Protein AF-A0A6B3HH76-F1 (afdb_monomer_lite)

Secondary structure (DSSP, 8-state):
-PPP-HHHHHHHHHHHHHHHHHHHHHHHTT-TT---GGGG-----TTTHIIIIIIHHTTS----------

Radius of gyration: 24.18 Å; chains: 1; bounding box: 45×32×70 Å

Structure (mmCIF, N/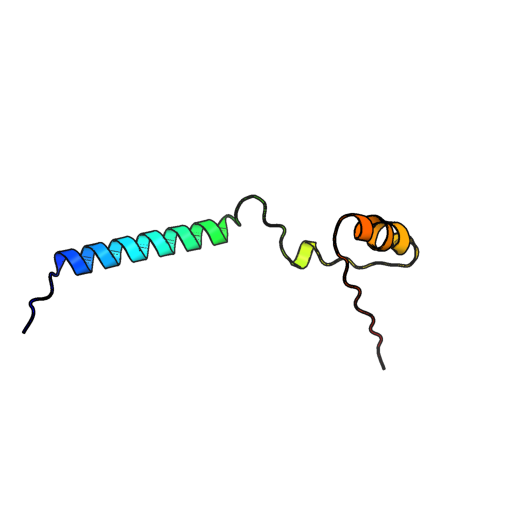CA/C/O backbone):
data_AF-A0A6B3HH76-F1
#
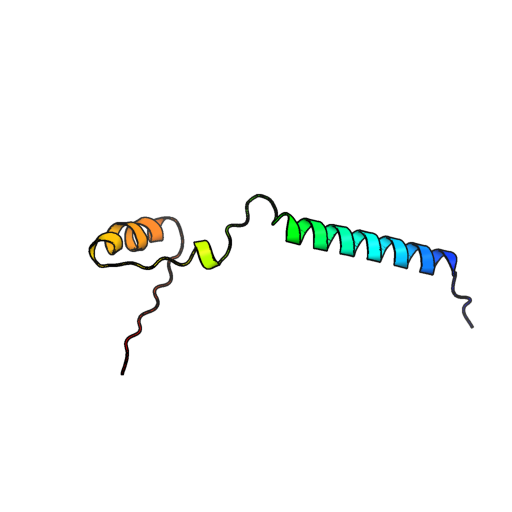_entry.id   AF-A0A6B3HH76-F1
#
loop_
_atom_site.group_PDB
_atom_site.id
_atom_site.type_symbol
_atom_site.label_atom_id
_atom_site.label_alt_id
_atom_site.label_comp_id
_atom_site.label_asym_id
_atom_site.label_entity_id
_atom_site.label_seq_id
_atom_site.pdbx_PDB_ins_code
_atom_site.Cartn_x
_atom_site.Cartn_y
_atom_site.Cartn_z
_atom_site.occupancy
_atom_site.B_iso_or_equiv
_atom_site.auth_seq_id
_atom_site.auth_comp_id
_atom_site.auth_asym_id
_atom_site.auth_atom_id
_atom_site.pdbx_PDB_model_num
ATOM 1 N N . SER A 1 1 ? -19.724 -11.729 52.439 1.00 55.62 1 SER A N 1
ATOM 2 C CA . SER A 1 1 ? -20.459 -12.355 51.326 1.00 55.62 1 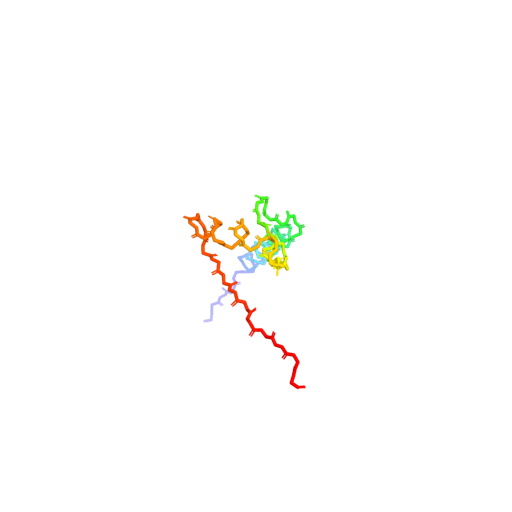SER A CA 1
ATOM 3 C C . SER A 1 1 ? -21.255 -11.257 50.646 1.00 55.62 1 SER A C 1
ATOM 5 O O . SER A 1 1 ? -22.180 -10.744 51.262 1.00 55.62 1 SER A O 1
ATOM 7 N N . GLY A 1 2 ? -20.789 -10.755 49.501 1.00 70.19 2 GLY A N 1
ATOM 8 C CA . GLY A 1 2 ? -21.424 -9.625 48.814 1.00 70.19 2 GLY A CA 1
ATOM 9 C C . GLY A 1 2 ? -22.564 -10.122 47.935 1.00 70.19 2 GLY A C 1
ATOM 10 O O . GLY A 1 2 ? -22.350 -11.015 47.120 1.00 70.19 2 GLY A O 1
ATOM 11 N N . VAL A 1 3 ? -23.767 -9.580 48.118 1.00 75.56 3 VAL A N 1
ATOM 12 C CA . VAL A 1 3 ? -24.892 -9.853 47.219 1.00 75.56 3 VAL A CA 1
ATOM 13 C C . VAL A 1 3 ? -24.583 -9.248 45.850 1.00 75.56 3 VAL A C 1
ATOM 15 O O . VAL A 1 3 ? -24.252 -8.070 45.742 1.00 75.56 3 VAL A O 1
ATOM 18 N N . VAL A 1 4 ? -24.637 -10.071 44.806 1.00 76.81 4 VAL A N 1
ATOM 19 C CA . VAL A 1 4 ? -24.557 -9.601 43.421 1.00 76.81 4 VAL A CA 1
ATOM 20 C C . VAL A 1 4 ? -25.893 -8.952 43.082 1.00 76.81 4 VAL A C 1
ATOM 22 O O . VAL A 1 4 ? -26.939 -9.574 43.258 1.00 76.81 4 VAL A O 1
ATOM 25 N N . ASP A 1 5 ? -25.868 -7.715 42.594 1.00 83.81 5 ASP A N 1
ATOM 26 C CA . ASP A 1 5 ? -27.059 -7.063 42.058 1.00 83.81 5 ASP A CA 1
ATOM 27 C C . ASP A 1 5 ? -27.359 -7.630 40.661 1.00 83.81 5 ASP A C 1
ATOM 29 O O . ASP A 1 5 ? -26.677 -7.334 39.675 1.00 83.81 5 ASP A O 1
ATOM 33 N N . LEU A 1 6 ? -28.384 -8.481 40.581 1.00 85.31 6 LEU A N 1
ATOM 34 C CA . LEU A 1 6 ? -28.815 -9.115 39.335 1.00 85.31 6 LEU A CA 1
ATOM 35 C C . LEU A 1 6 ? -29.278 -8.089 38.287 1.00 85.31 6 LEU A C 1
ATOM 37 O O . LEU A 1 6 ? -29.145 -8.352 37.089 1.00 85.31 6 LEU A O 1
ATOM 41 N N . ALA A 1 7 ? -29.793 -6.928 38.704 1.00 85.56 7 ALA A N 1
ATOM 42 C CA . ALA A 1 7 ? -30.208 -5.878 37.780 1.00 85.56 7 ALA A CA 1
ATOM 43 C C . ALA A 1 7 ? -28.987 -5.207 37.137 1.00 85.56 7 ALA A C 1
ATOM 45 O O . ALA A 1 7 ? -28.971 -5.001 35.921 1.00 85.56 7 ALA A O 1
ATOM 46 N N . ALA A 1 8 ? -27.932 -4.959 37.918 1.00 85.50 8 ALA A N 1
ATOM 47 C CA . ALA A 1 8 ? -26.672 -4.425 37.403 1.00 85.50 8 ALA A CA 1
ATOM 48 C C . ALA A 1 8 ? -25.993 -5.396 36.419 1.00 85.50 8 ALA A C 1
ATOM 50 O O . ALA A 1 8 ? -25.520 -4.981 35.359 1.00 85.50 8 ALA A O 1
ATOM 51 N N . VAL A 1 9 ? -25.999 -6.700 36.722 1.00 88.31 9 VAL A N 1
ATOM 52 C CA . VAL A 1 9 ? -25.446 -7.733 35.826 1.00 88.31 9 VAL A CA 1
ATOM 53 C C . VAL A 1 9 ? -26.237 -7.825 34.519 1.00 88.31 9 VAL A C 1
ATOM 55 O O . VAL A 1 9 ? -25.641 -7.920 33.443 1.00 88.31 9 VAL A O 1
ATOM 58 N N . LYS A 1 10 ? -27.570 -7.739 34.582 1.00 89.81 10 LYS A N 1
ATOM 59 C CA . LYS A 1 10 ? -28.423 -7.729 33.388 1.00 89.81 10 LYS A CA 1
ATOM 60 C C . LYS A 1 10 ? -28.165 -6.496 32.515 1.00 89.81 10 LYS A C 1
ATOM 62 O O . LYS A 1 10 ? -27.952 -6.645 31.313 1.00 89.81 10 LYS A O 1
ATOM 67 N N . ALA A 1 11 ? -28.101 -5.308 33.117 1.00 90.69 11 ALA A N 1
ATOM 68 C CA . ALA A 1 11 ? -27.818 -4.062 32.402 1.00 90.69 11 ALA A CA 1
ATOM 69 C C . ALA A 1 11 ? -26.436 -4.084 31.721 1.00 90.69 11 ALA A C 1
ATOM 71 O O . ALA A 1 11 ? -26.297 -3.657 30.573 1.00 90.69 11 ALA A O 1
ATOM 72 N N . ALA A 1 12 ? -25.420 -4.641 32.389 1.00 89.31 12 ALA A N 1
ATOM 73 C CA . ALA A 1 12 ? -24.091 -4.816 31.806 1.00 89.31 12 ALA A CA 1
ATOM 74 C C . ALA A 1 12 ? -24.103 -5.785 30.607 1.00 89.31 12 ALA A C 1
ATOM 76 O O . ALA A 1 12 ? -23.443 -5.528 29.596 1.00 89.31 12 ALA A O 1
ATOM 77 N N . GLY A 1 13 ? -24.878 -6.872 30.690 1.00 93.00 13 GLY A N 1
ATOM 78 C CA . GLY A 1 13 ? -25.058 -7.821 29.590 1.00 93.00 13 GLY A CA 1
ATOM 79 C C . GLY A 1 13 ? -25.728 -7.193 28.364 1.0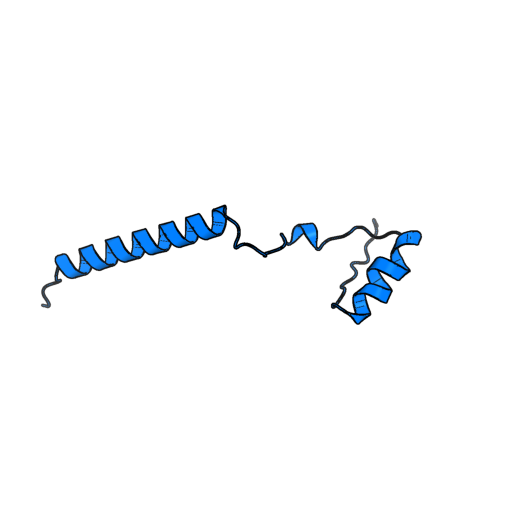0 93.00 13 GLY A C 1
ATOM 80 O O . GLY A 1 13 ? -25.242 -7.353 27.244 1.00 93.00 13 GLY A O 1
ATOM 81 N N . GLU A 1 14 ? -26.793 -6.420 28.571 1.00 94.69 14 GLU A N 1
ATOM 82 C CA . GLU A 1 14 ? -27.503 -5.709 27.499 1.00 94.69 14 GLU A CA 1
ATOM 83 C C . GLU A 1 14 ? -26.619 -4.643 26.833 1.00 94.69 14 GLU A C 1
ATOM 85 O O . GLU A 1 14 ? -26.581 -4.537 25.603 1.00 94.69 14 GLU A O 1
ATOM 90 N N . ALA A 1 15 ? -25.843 -3.896 27.625 1.00 91.06 15 ALA A N 1
ATOM 91 C CA . ALA A 1 15 ? -24.892 -2.913 27.110 1.00 91.06 15 ALA A CA 1
ATOM 92 C C . ALA A 1 15 ? -23.787 -3.568 26.266 1.00 91.06 15 ALA A C 1
ATOM 94 O O . ALA A 1 15 ? -23.459 -3.073 25.183 1.00 91.06 15 ALA A O 1
ATOM 95 N N . LYS A 1 16 ? -23.250 -4.707 26.722 1.00 91.69 16 LYS A N 1
ATOM 96 C CA . LYS A 1 16 ? -22.253 -5.484 25.976 1.00 91.69 16 LYS A CA 1
ATOM 97 C C . LYS A 1 16 ? -22.822 -5.997 24.652 1.00 91.69 16 LYS A C 1
ATOM 99 O O . LYS A 1 16 ? -22.193 -5.795 23.616 1.00 91.69 16 LYS A O 1
ATOM 104 N N . ALA A 1 17 ? -24.028 -6.567 24.667 1.00 94.50 17 ALA A N 1
ATOM 105 C CA . ALA A 1 17 ? -24.692 -7.051 23.457 1.00 94.50 17 ALA A CA 1
ATOM 106 C C . ALA A 1 17 ? -24.924 -5.919 22.440 1.00 94.50 17 ALA A C 1
ATOM 108 O O . ALA A 1 17 ? -24.652 -6.082 21.250 1.00 94.50 17 ALA A O 1
ATOM 109 N N . LYS A 1 18 ? -25.352 -4.738 22.903 1.00 91.38 18 LYS A N 1
ATOM 110 C CA . LYS A 1 18 ? -25.529 -3.560 22.041 1.00 91.38 18 LYS A CA 1
ATOM 111 C C . LYS A 1 18 ? -24.202 -3.066 21.455 1.00 91.38 18 LYS A C 1
ATOM 113 O O . LYS A 1 18 ? -24.149 -2.711 20.279 1.00 91.38 18 LYS A O 1
ATOM 118 N N . ALA A 1 19 ? -23.127 -3.065 22.243 1.00 88.69 19 ALA A N 1
ATOM 119 C CA . ALA A 1 19 ? -21.794 -2.688 21.773 1.00 88.69 19 ALA A CA 1
ATOM 120 C C . ALA A 1 19 ? -21.238 -3.686 20.742 1.00 88.69 19 ALA A C 1
ATOM 122 O O . ALA A 1 19 ? -20.653 -3.274 19.740 1.00 88.69 19 ALA A O 1
ATOM 123 N N . GLU A 1 20 ? -21.450 -4.986 20.947 1.00 91.94 20 GLU A N 1
ATOM 124 C CA . GLU A 1 20 ? -21.065 -6.035 19.996 1.00 91.94 20 GLU A CA 1
ATOM 125 C C . GLU A 1 20 ? -21.857 -5.933 18.689 1.00 91.94 20 GLU A C 1
ATOM 127 O O . GLU A 1 20 ? -21.263 -5.988 17.612 1.00 91.94 20 GLU A O 1
ATOM 132 N N . GLN A 1 21 ? -23.169 -5.682 18.759 1.00 89.31 21 GLN A N 1
ATOM 133 C CA . GLN A 1 21 ? -23.995 -5.432 17.574 1.00 89.31 21 GLN A CA 1
ATOM 134 C C . GLN A 1 21 ? -23.541 -4.185 16.810 1.00 89.31 21 GLN A C 1
ATOM 136 O O . GLN A 1 21 ? -23.416 -4.241 15.587 1.00 89.31 21 GLN A O 1
ATOM 141 N N . ALA A 1 22 ? -23.231 -3.087 17.508 1.00 86.56 22 ALA A N 1
ATOM 142 C CA . ALA A 1 22 ? -22.716 -1.868 16.887 1.00 86.56 22 ALA A CA 1
ATOM 143 C C . ALA A 1 22 ? -21.359 -2.101 16.202 1.00 86.56 22 ALA A C 1
ATOM 145 O O . ALA A 1 22 ? -21.158 -1.652 15.074 1.00 86.56 22 ALA A O 1
ATOM 146 N N . ARG A 1 23 ? -20.450 -2.862 16.831 1.00 83.44 23 ARG A N 1
ATOM 147 C CA . ARG A 1 23 ? -19.167 -3.264 16.223 1.00 83.44 23 ARG A CA 1
ATOM 148 C C . ARG A 1 23 ? -19.370 -4.146 14.993 1.00 83.44 23 ARG A C 1
ATOM 150 O O . ARG A 1 23 ? -18.750 -3.900 13.964 1.00 83.44 23 ARG A O 1
ATOM 157 N N . ALA A 1 24 ? -20.261 -5.133 15.069 1.00 83.38 24 ALA A N 1
ATOM 158 C CA . ALA A 1 24 ? -20.580 -6.012 13.945 1.00 83.38 24 ALA A CA 1
ATOM 159 C C . ALA A 1 24 ? -21.276 -5.263 12.798 1.00 83.38 24 ALA A C 1
ATOM 161 O O . ALA A 1 24 ? -21.107 -5.604 11.629 1.00 83.38 24 ALA A O 1
ATOM 162 N N . GLN A 1 25 ? -22.074 -4.240 13.103 1.00 83.38 25 GLN A N 1
ATOM 163 C CA . GLN A 1 25 ? -22.683 -3.383 12.094 1.00 83.38 25 GLN A CA 1
ATOM 164 C C . GLN A 1 25 ? -21.633 -2.479 11.443 1.00 83.38 25 GLN A C 1
ATOM 166 O O . GLN A 1 25 ? -21.552 -2.482 10.223 1.00 83.38 25 GLN A O 1
ATOM 171 N N . ALA A 1 26 ? -20.761 -1.834 12.227 1.00 76.81 26 ALA A N 1
ATOM 172 C CA . ALA A 1 26 ? -19.651 -1.020 11.723 1.00 76.81 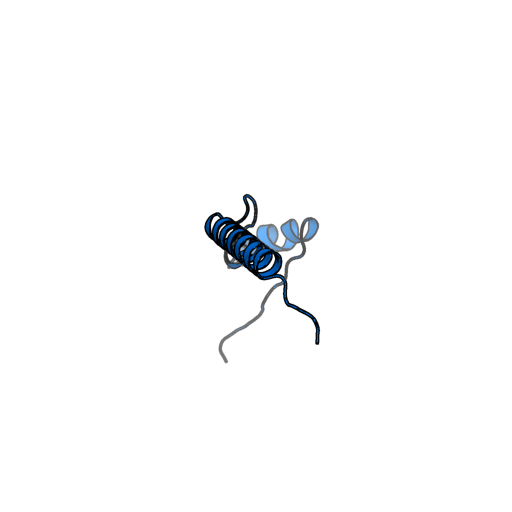26 ALA A CA 1
ATOM 173 C C . ALA A 1 26 ? -18.661 -1.815 10.851 1.00 76.81 26 ALA A C 1
ATOM 175 O O . ALA A 1 26 ? -18.184 -1.296 9.843 1.00 76.81 26 ALA A O 1
ATOM 176 N N . ALA A 1 27 ? -18.391 -3.076 11.203 1.00 73.19 27 ALA A N 1
ATOM 177 C CA . ALA A 1 27 ? -17.575 -3.983 10.397 1.00 73.19 27 ALA A CA 1
ATOM 178 C C . ALA A 1 27 ? -18.255 -4.360 9.068 1.00 73.19 27 ALA A C 1
ATOM 180 O O . ALA A 1 27 ? -17.591 -4.422 8.039 1.00 73.19 27 ALA A O 1
ATOM 181 N N . ARG A 1 28 ? -19.580 -4.571 9.067 1.00 72.62 28 ARG A N 1
ATOM 182 C CA . ARG A 1 28 ? -20.354 -4.890 7.852 1.00 72.62 28 ARG A CA 1
ATOM 183 C C . ARG A 1 28 ? -20.522 -3.700 6.919 1.00 72.62 28 ARG A C 1
ATOM 185 O O . ARG A 1 28 ? -20.497 -3.875 5.709 1.00 72.62 28 ARG A O 1
ATOM 192 N N . THR A 1 29 ? -20.706 -2.504 7.469 1.00 67.56 29 THR A N 1
ATOM 193 C CA . THR A 1 29 ? -20.813 -1.275 6.677 1.00 67.56 29 THR A CA 1
ATOM 194 C C . THR A 1 29 ? -19.463 -0.648 6.366 1.00 67.56 29 THR A C 1
ATOM 196 O O . THR A 1 29 ? -19.480 0.438 5.805 1.00 67.56 29 THR A O 1
ATOM 199 N N . GLY A 1 30 ? -18.345 -1.297 6.741 1.00 57.41 30 GLY A N 1
ATOM 200 C CA . GLY A 1 30 ? -16.967 -0.875 6.477 1.00 57.41 30 GLY A CA 1
ATOM 201 C C . GLY A 1 30 ? -16.800 0.632 6.599 1.00 57.41 30 GLY A C 1
ATOM 202 O O . GLY A 1 30 ? -16.921 1.310 5.588 1.00 57.41 30 GLY A O 1
ATOM 203 N N . GLY A 1 31 ? -16.604 1.133 7.829 1.00 58.25 31 GLY A N 1
ATOM 204 C CA . GLY A 1 31 ? -16.535 2.564 8.167 1.00 58.25 31 GLY A CA 1
ATOM 205 C C . GLY A 1 31 ? -16.231 3.460 6.965 1.00 58.25 31 GLY A C 1
ATOM 206 O O . GLY A 1 31 ? -15.141 3.372 6.405 1.00 58.25 31 GLY A O 1
ATOM 207 N N . ALA A 1 32 ? -17.234 4.241 6.549 1.00 53.41 32 ALA A N 1
ATOM 208 C CA . ALA A 1 32 ? -17.246 5.016 5.313 1.00 53.41 32 ALA A CA 1
ATOM 209 C C . ALA A 1 32 ? -15.923 5.780 5.116 1.00 53.41 32 ALA A C 1
ATOM 211 O O . ALA A 1 32 ? -15.712 6.822 5.731 1.00 53.41 32 ALA A O 1
ATOM 212 N N . GLY A 1 33 ? -15.017 5.229 4.304 1.00 58.03 33 GLY A N 1
ATOM 213 C CA . GLY A 1 33 ? -13.704 5.817 4.020 1.00 58.03 33 GLY A CA 1
ATOM 214 C C . GLY A 1 33 ? -12.504 4.877 4.157 1.00 58.03 33 GLY A C 1
ATOM 215 O O . GLY A 1 33 ? -11.431 5.223 3.671 1.00 58.03 33 GLY A O 1
ATOM 216 N N . ALA A 1 34 ? -12.643 3.694 4.763 1.00 64.69 34 ALA A N 1
ATOM 217 C CA . ALA A 1 34 ? -11.534 2.741 4.819 1.00 64.69 34 ALA A CA 1
ATOM 218 C C . ALA A 1 34 ? -11.377 2.006 3.476 1.00 64.69 34 ALA A C 1
ATOM 220 O O . ALA A 1 34 ? -12.163 1.119 3.141 1.00 64.69 34 ALA A O 1
ATOM 221 N N . VAL A 1 35 ? -10.351 2.378 2.706 1.00 72.75 35 VAL A N 1
ATOM 222 C CA . VAL A 1 35 ? -9.910 1.622 1.526 1.00 72.75 35 VAL A CA 1
ATOM 223 C C . VAL A 1 35 ? -9.495 0.224 1.988 1.00 72.75 35 VAL A C 1
ATOM 225 O O . VAL A 1 35 ? -8.722 0.084 2.937 1.00 72.75 35 VAL A O 1
ATOM 228 N N . ALA A 1 36 ? -10.035 -0.821 1.356 1.00 82.25 36 ALA A N 1
ATOM 229 C CA . ALA A 1 36 ? -9.656 -2.192 1.680 1.00 82.25 36 ALA A CA 1
ATOM 230 C C . ALA A 1 36 ? -8.140 -2.373 1.460 1.00 82.25 36 ALA A C 1
ATOM 232 O O . ALA A 1 36 ? -7.644 -1.912 0.434 1.00 82.25 36 ALA A O 1
ATOM 233 N N . PRO A 1 37 ? -7.396 -3.069 2.343 1.00 78.94 37 PRO A N 1
ATOM 234 C CA . PRO A 1 37 ? -5.945 -3.224 2.192 1.00 78.94 37 PRO A CA 1
ATOM 235 C C . PRO A 1 37 ? -5.524 -3.800 0.835 1.00 78.94 37 PRO A C 1
ATOM 237 O O . PRO A 1 37 ? -4.538 -3.362 0.257 1.00 78.94 37 PRO A O 1
ATOM 240 N N . ALA A 1 38 ? -6.318 -4.722 0.284 1.00 83.19 38 ALA A N 1
ATOM 241 C CA . ALA A 1 38 ? -6.085 -5.294 -1.041 1.00 83.19 38 ALA A CA 1
ATOM 242 C C . ALA A 1 38 ? -6.166 -4.261 -2.181 1.00 83.19 38 ALA A C 1
ATOM 244 O O . ALA A 1 38 ? -5.558 -4.465 -3.219 1.00 83.19 38 ALA A O 1
ATOM 245 N N . ALA A 1 39 ? -6.880 -3.148 -1.992 1.00 83.81 39 ALA A N 1
ATOM 246 C CA . ALA A 1 39 ? -6.962 -2.067 -2.973 1.00 83.81 39 ALA A CA 1
ATOM 247 C C . ALA A 1 39 ? -5.762 -1.101 -2.917 1.00 83.81 39 ALA A C 1
ATOM 249 O O . ALA A 1 39 ? -5.684 -0.190 -3.736 1.00 83.81 39 ALA A O 1
ATOM 250 N N . LEU A 1 40 ? -4.845 -1.276 -1.956 1.00 88.50 40 LEU A N 1
ATOM 251 C CA . LEU A 1 40 ? -3.582 -0.531 -1.870 1.00 88.50 40 LEU A CA 1
ATOM 252 C C . LEU A 1 40 ? -2.408 -1.291 -2.504 1.00 88.50 40 LEU A C 1
ATOM 254 O O . LEU A 1 40 ? -1.341 -0.712 -2.681 1.00 88.50 40 LEU A O 1
ATOM 258 N N . VAL A 1 41 ? -2.597 -2.574 -2.822 1.00 92.19 41 VAL A N 1
ATOM 259 C CA . VAL A 1 41 ? -1.604 -3.389 -3.523 1.00 92.19 41 VAL A CA 1
ATOM 260 C C . VAL A 1 41 ? -1.854 -3.240 -5.015 1.00 92.19 41 VAL A C 1
ATOM 262 O O . VAL A 1 41 ? -2.963 -3.483 -5.489 1.00 92.19 41 VAL A O 1
ATOM 265 N N . ILE A 1 42 ? -0.827 -2.813 -5.740 1.00 92.00 42 ILE A N 1
ATOM 266 C CA . ILE A 1 42 ? -0.869 -2.628 -7.186 1.00 92.00 42 ILE A CA 1
ATOM 267 C C . ILE A 1 42 ? 0.276 -3.407 -7.821 1.00 92.00 42 ILE A C 1
ATOM 269 O O . ILE A 1 42 ? 1.406 -3.352 -7.339 1.00 92.00 42 ILE A O 1
ATOM 273 N N . ASP A 1 43 ? -0.023 -4.109 -8.908 1.00 94.12 43 ASP A N 1
ATOM 274 C CA . ASP A 1 43 ? 1.006 -4.667 -9.776 1.00 94.12 43 ASP A CA 1
ATOM 275 C C . ASP A 1 43 ? 1.520 -3.547 -10.679 1.00 94.12 43 ASP A C 1
ATOM 277 O O . ASP A 1 43 ? 0.737 -2.831 -11.309 1.00 94.12 43 ASP A O 1
ATOM 281 N N . VAL A 1 44 ? 2.838 -3.375 -10.713 1.00 95.00 44 VAL A N 1
ATOM 282 C CA . VAL A 1 44 ? 3.489 -2.301 -11.464 1.00 95.00 44 VAL A CA 1
ATOM 283 C C . VAL A 1 44 ? 4.456 -2.910 -12.465 1.00 95.00 44 VAL A C 1
ATOM 285 O O . VAL A 1 44 ? 5.303 -3.726 -12.105 1.00 95.00 44 VAL A O 1
ATOM 288 N N . ASP A 1 45 ? 4.333 -2.486 -13.719 1.00 95.38 45 ASP A N 1
ATOM 289 C CA . ASP A 1 45 ? 5.276 -2.790 -14.789 1.00 95.38 45 ASP A CA 1
ATOM 290 C C . ASP A 1 45 ? 6.207 -1.596 -15.076 1.00 95.38 45 ASP A C 1
ATOM 292 O O . ASP A 1 45 ? 6.119 -0.534 -14.452 1.00 95.38 45 ASP A O 1
ATOM 296 N N . GLU A 1 46 ? 7.121 -1.764 -16.034 1.00 95.62 46 GLU A N 1
ATOM 297 C CA . GLU A 1 46 ? 8.085 -0.722 -16.407 1.00 95.62 46 GLU A CA 1
ATOM 298 C C . GLU A 1 46 ? 7.402 0.572 -16.879 1.00 95.62 46 GLU A C 1
ATOM 300 O O . GLU A 1 46 ? 7.842 1.667 -16.532 1.00 95.62 46 GLU A O 1
ATOM 305 N N . ALA A 1 47 ? 6.297 0.463 -17.623 1.00 97.50 47 ALA A N 1
ATOM 306 C CA . ALA A 1 47 ? 5.579 1.620 -18.147 1.00 97.50 47 ALA A CA 1
ATOM 307 C C . ALA A 1 47 ? 4.869 2.420 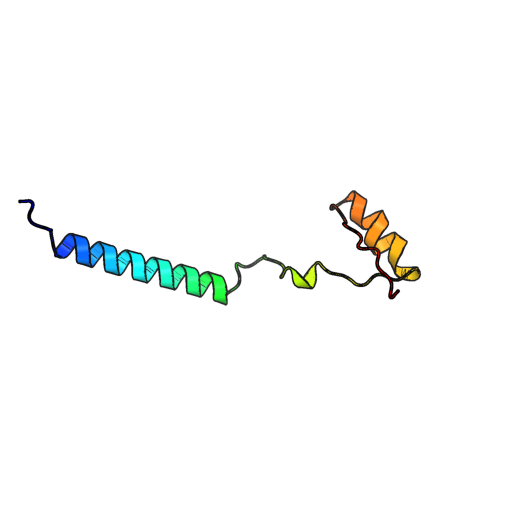-17.038 1.00 97.50 47 ALA A C 1
ATOM 309 O O . ALA A 1 47 ? 4.754 3.646 -17.133 1.00 97.50 47 ALA A O 1
ATOM 310 N N . GLY A 1 48 ? 4.385 1.745 -15.993 1.00 96.06 48 GLY A N 1
ATOM 311 C CA . GLY A 1 48 ? 3.728 2.363 -14.838 1.00 96.06 48 GLY A CA 1
ATOM 312 C C . GLY A 1 48 ? 4.683 2.899 -13.770 1.00 96.06 48 GLY A C 1
ATOM 313 O O . GLY A 1 48 ? 4.284 3.760 -12.981 1.00 96.06 48 GLY A O 1
ATOM 314 N N . PHE A 1 49 ? 5.937 2.438 -13.752 1.00 96.50 49 PHE A N 1
ATOM 315 C CA . PHE A 1 49 ? 6.864 2.651 -12.638 1.00 96.50 49 PHE A CA 1
ATOM 316 C C . PHE A 1 49 ? 7.040 4.124 -12.238 1.00 96.50 49 PHE A C 1
ATOM 318 O O . PHE A 1 49 ? 6.939 4.468 -11.059 1.00 96.50 49 PHE A O 1
ATOM 325 N N . GLU A 1 50 ? 7.257 5.025 -13.198 1.00 97.69 50 GLU A N 1
ATOM 326 C CA . GLU A 1 50 ? 7.494 6.440 -12.887 1.00 97.69 50 GLU A CA 1
ATOM 327 C C . GLU A 1 50 ? 6.298 7.090 -12.176 1.00 97.69 50 GLU A C 1
ATOM 329 O O . GLU A 1 50 ? 6.458 7.779 -11.168 1.00 97.69 50 GLU A O 1
ATOM 334 N N . ARG A 1 51 ? 5.083 6.848 -12.668 1.00 96.94 51 ARG A N 1
ATOM 335 C CA . ARG A 1 51 ? 3.867 7.436 -12.099 1.00 96.94 51 ARG A CA 1
ATOM 336 C C . ARG A 1 51 ? 3.504 6.786 -10.767 1.00 96.94 51 ARG A C 1
ATOM 338 O O . ARG A 1 51 ? 3.251 7.479 -9.780 1.00 96.94 51 ARG A O 1
ATOM 345 N N . ASP A 1 52 ? 3.453 5.460 -10.748 1.00 96.25 52 ASP A N 1
ATOM 346 C CA . ASP A 1 52 ? 2.812 4.720 -9.661 1.00 96.25 52 ASP A CA 1
ATOM 347 C C . ASP A 1 52 ? 3.757 4.479 -8.477 1.00 96.25 52 ASP A C 1
ATOM 349 O O . ASP A 1 52 ? 3.289 4.300 -7.352 1.00 96.25 52 ASP A O 1
ATOM 353 N N . VAL A 1 53 ? 5.073 4.567 -8.702 1.00 95.94 53 VAL A N 1
ATOM 354 C CA . VAL A 1 53 ? 6.096 4.452 -7.655 1.00 95.94 53 VAL A CA 1
ATOM 355 C C . VAL A 1 53 ? 6.751 5.800 -7.393 1.00 95.94 53 VAL A C 1
ATOM 357 O O . VAL A 1 53 ? 6.620 6.333 -6.291 1.00 95.94 53 VAL A O 1
ATOM 360 N N . LEU A 1 54 ? 7.438 6.382 -8.384 1.00 97.06 54 LEU A N 1
ATOM 361 C CA . LEU A 1 54 ? 8.272 7.565 -8.140 1.00 97.06 54 LEU A CA 1
ATOM 362 C C . LEU A 1 54 ? 7.427 8.789 -7.778 1.00 97.06 54 LEU A C 1
ATOM 364 O O . LEU A 1 54 ? 7.587 9.337 -6.687 1.00 97.06 54 LEU A O 1
ATOM 368 N N . GLN A 1 55 ? 6.497 9.193 -8.645 1.00 97.69 55 GLN A N 1
ATOM 369 C CA . GLN A 1 55 ? 5.655 10.369 -8.400 1.00 97.69 55 GLN A CA 1
ATOM 370 C C . GLN A 1 55 ? 4.770 10.175 -7.160 1.00 97.69 55 GLN A C 1
ATOM 372 O O . GLN A 1 55 ? 4.696 11.065 -6.313 1.00 97.69 55 GLN A O 1
ATOM 377 N N . ARG A 1 56 ? 4.167 8.990 -6.991 1.00 96.75 56 ARG A N 1
ATOM 378 C CA . ARG A 1 56 ? 3.343 8.663 -5.816 1.00 96.75 56 ARG A CA 1
ATOM 379 C C . ARG A 1 56 ? 4.122 8.735 -4.498 1.00 96.75 56 ARG A C 1
ATOM 381 O O . ARG A 1 56 ? 3.568 9.208 -3.505 1.00 96.75 56 ARG A O 1
ATOM 388 N N . SER A 1 57 ? 5.392 8.315 -4.491 1.00 97.44 57 SER A N 1
ATOM 389 C CA . SER A 1 57 ? 6.236 8.328 -3.288 1.00 97.44 57 SER A CA 1
ATOM 390 C C . SER A 1 57 ? 6.507 9.724 -2.718 1.00 97.44 57 SER A C 1
ATOM 392 O O . SER A 1 57 ? 6.838 9.848 -1.538 1.00 97.44 57 SER A O 1
ATOM 394 N N . ALA A 1 58 ? 6.321 10.776 -3.524 1.00 98.00 58 ALA A N 1
ATOM 395 C CA . ALA A 1 58 ? 6.413 12.157 -3.057 1.00 98.00 58 ALA A CA 1
ATOM 396 C C . ALA A 1 58 ? 5.243 12.550 -2.137 1.00 98.00 58 ALA A C 1
ATOM 398 O O . ALA A 1 58 ? 5.380 13.462 -1.323 1.00 98.00 58 ALA A O 1
ATOM 399 N N . GLU A 1 59 ? 4.102 11.868 -2.260 1.00 97.25 59 GLU A N 1
ATOM 400 C CA . GLU A 1 59 ? 2.884 12.152 -1.497 1.00 97.25 59 GLU A CA 1
ATOM 401 C C . GLU A 1 59 ? 2.643 11.128 -0.384 1.00 97.25 59 GLU A C 1
ATOM 403 O O . GLU A 1 59 ? 2.241 11.494 0.722 1.00 97.25 59 GLU A O 1
ATOM 408 N N . VAL A 1 60 ? 2.875 9.842 -0.669 1.00 95.06 60 VAL A N 1
ATOM 409 C CA . VAL A 1 60 ? 2.617 8.733 0.260 1.00 95.06 60 VAL A CA 1
ATOM 410 C C . VAL A 1 60 ? 3.750 7.707 0.216 1.00 95.06 60 VAL A C 1
ATOM 412 O O . VAL A 1 60 ? 4.244 7.410 -0.865 1.00 95.06 60 VAL A O 1
ATOM 415 N N . PRO A 1 61 ? 4.162 7.110 1.349 1.00 96.50 61 PRO A N 1
ATOM 416 C CA . PRO A 1 61 ? 5.193 6.077 1.338 1.00 96.50 61 PRO A CA 1
ATOM 417 C C . PRO A 1 61 ? 4.806 4.880 0.463 1.00 96.50 61 PRO A C 1
ATOM 419 O O . PRO A 1 61 ? 3.715 4.328 0.606 1.00 96.50 61 PRO A O 1
ATOM 422 N N . VAL A 1 62 ? 5.730 4.456 -0.398 1.00 96.50 62 VAL A N 1
ATOM 423 C CA . VAL A 1 62 ? 5.586 3.278 -1.262 1.00 96.50 62 VAL A CA 1
ATOM 424 C C . VAL A 1 62 ? 6.587 2.212 -0.817 1.00 96.50 62 VAL A C 1
ATOM 426 O O . VAL A 1 62 ? 7.762 2.512 -0.608 1.00 96.50 62 VAL A O 1
ATOM 429 N N . VAL A 1 63 ? 6.122 0.970 -0.668 1.00 96.56 63 VAL A N 1
ATOM 430 C CA . VAL A 1 63 ? 6.958 -0.208 -0.388 1.00 96.56 63 VAL A CA 1
ATOM 431 C C . VAL A 1 63 ? 6.948 -1.090 -1.627 1.00 96.56 63 VAL A C 1
ATOM 433 O O . VAL A 1 63 ? 5.878 -1.402 -2.141 1.00 96.56 63 VAL A O 1
ATOM 436 N N . ILE A 1 64 ? 8.131 -1.478 -2.100 1.00 95.44 64 ILE A N 1
ATOM 437 C CA . ILE A 1 64 ? 8.297 -2.319 -3.288 1.00 95.44 64 ILE A CA 1
ATOM 438 C C . ILE A 1 64 ? 8.760 -3.698 -2.835 1.00 95.44 64 ILE A C 1
ATOM 440 O O . ILE A 1 64 ? 9.742 -3.806 -2.098 1.00 95.44 64 ILE A O 1
ATOM 444 N N . ASP A 1 65 ? 8.057 -4.732 -3.284 1.00 94.56 65 ASP A N 1
ATOM 445 C CA . ASP A 1 65 ? 8.456 -6.121 -3.096 1.00 94.56 65 ASP A CA 1
ATOM 446 C C . ASP A 1 65 ? 9.191 -6.614 -4.349 1.00 94.56 65 ASP A C 1
ATOM 448 O O . ASP A 1 65 ? 8.645 -6.579 -5.452 1.00 94.56 65 ASP A O 1
ATOM 452 N N . PHE A 1 66 ? 10.444 -7.038 -4.184 1.00 92.19 66 PHE A N 1
ATOM 453 C CA . PHE A 1 66 ? 11.263 -7.583 -5.263 1.00 92.19 66 PHE A CA 1
ATOM 454 C C . PHE A 1 66 ? 11.415 -9.089 -5.064 1.00 92.19 66 PHE A C 1
ATOM 456 O O . PHE A 1 66 ? 12.093 -9.533 -4.136 1.00 92.19 66 PHE A O 1
ATOM 463 N N . TRP A 1 67 ? 10.832 -9.873 -5.967 1.00 90.38 67 TRP A N 1
ATOM 464 C CA . TRP A 1 67 ? 10.871 -11.332 -5.925 1.00 90.38 67 TRP A CA 1
ATOM 465 C C . TRP A 1 67 ? 11.005 -11.925 -7.336 1.00 90.38 67 TRP A C 1
ATOM 467 O O . TRP A 1 67 ? 10.724 -11.261 -8.334 1.00 90.38 67 TRP A O 1
ATOM 477 N N . ALA A 1 68 ? 11.465 -13.173 -7.420 1.00 91.81 68 ALA A N 1
ATOM 478 C CA . ALA A 1 68 ? 11.539 -13.963 -8.648 1.00 91.81 68 ALA A CA 1
ATOM 479 C C . ALA A 1 68 ? 11.474 -15.459 -8.304 1.00 91.81 68 ALA A C 1
ATOM 481 O O . ALA A 1 68 ? 11.791 -15.846 -7.175 1.00 91.81 68 ALA A O 1
ATOM 482 N N . GLU A 1 69 ? 11.086 -16.298 -9.267 1.00 90.31 69 GLU A N 1
ATOM 483 C CA . GLU A 1 69 ? 11.230 -17.747 -9.116 1.00 90.31 69 GLU A CA 1
ATOM 484 C C . GLU A 1 69 ? 12.702 -18.157 -9.285 1.00 90.31 69 GLU A C 1
ATOM 486 O O . GLU A 1 69 ? 13.407 -17.672 -10.169 1.00 90.31 69 GLU A O 1
ATOM 491 N N . TRP A 1 70 ? 13.150 -19.005 -8.364 1.00 82.62 70 TRP A N 1
ATOM 492 C CA . TRP A 1 70 ? 14.455 -19.659 -8.293 1.00 82.62 70 TRP A CA 1
ATOM 493 C C . TRP A 1 70 ? 14.702 -20.722 -9.368 1.00 82.62 70 TRP A C 1
ATOM 495 O O . TRP A 1 70 ? 13.759 -21.474 -9.703 1.00 82.62 70 TRP A O 1
#

pLDDT: mean 86.55, std 11.56, range [53.41, 98.0]

Foldseek 3Di:
DDDDDPVVVVVVVVVVVVVVVVVVVCVVVVPPPDDDPVNVDDDDDPVCCCPPPVVVCVPDNDDDDDDDDD

Sequence (70 aa):
SGVVDLAAVKAAGEAKAKAEQARAQAARTGGAGAVAPAALVIDVDEAGFERDVLQRSAEVPVVIDFWAEW